Protein AF-A0A2P4X5S6-F1 (afdb_monomer_lite)

Foldseek 3Di:
DDDDDDDDDDQVCVVCVPDDPQVSVLVVLQPDPDPVSRDDPVRSLVGPVNVVPRDPVPDDDDPDDDDPVVVVDPDDPLNVVVVVVVVVCVVPVPPDPDPPPPPPDDPDDDDPPPPDDDDDDDDDDDD

Structure (mmCIF, N/CA/C/O backbone):
data_AF-A0A2P4X5S6-F1
#
_entry.id   AF-A0A2P4X5S6-F1
#
loop_
_atom_site.group_PDB
_atom_site.id
_atom_site.type_symbol
_atom_site.label_atom_id
_atom_site.label_alt_id
_atom_site.label_comp_id
_atom_site.label_asym_id
_atom_site.label_entity_id
_atom_site.label_seq_id
_atom_site.pdbx_PDB_ins_code
_atom_site.Cartn_x
_atom_site.Cartn_y
_atom_site.Cartn_z
_atom_site.occupancy
_atom_site.B_iso_or_equiv
_atom_site.auth_seq_id
_atom_site.auth_comp_id
_atom_site.auth_asym_id
_atom_site.auth_atom_id
_atom_site.pdbx_PDB_model_num
ATOM 1 N N . MET A 1 1 ? 24.298 10.466 13.259 1.00 51.62 1 MET A N 1
ATOM 2 C CA . MET A 1 1 ? 22.830 10.401 13.433 1.00 51.62 1 MET A CA 1
ATOM 3 C C . MET A 1 1 ? 22.465 11.250 14.643 1.00 51.62 1 MET A C 1
ATOM 5 O O . MET A 1 1 ? 23.114 11.101 15.668 1.00 51.62 1 MET A O 1
ATOM 9 N N . LYS A 1 2 ? 21.532 12.201 14.522 1.00 76.25 2 LYS A N 1
ATOM 10 C CA . LYS A 1 2 ? 21.050 12.980 15.678 1.00 76.25 2 LYS A CA 1
ATOM 11 C C . LYS A 1 2 ? 20.007 12.138 16.418 1.00 76.25 2 LYS A C 1
ATOM 13 O O . LYS A 1 2 ? 19.071 11.670 15.777 1.00 76.25 2 LYS A O 1
ATOM 18 N N . ASN A 1 3 ? 20.162 11.958 17.728 1.00 82.62 3 ASN A N 1
ATOM 19 C CA . ASN A 1 3 ? 19.171 11.255 18.543 1.00 82.62 3 ASN A CA 1
ATOM 20 C C . ASN A 1 3 ? 17.911 12.117 18.669 1.00 82.62 3 ASN A C 1
ATOM 22 O O . ASN A 1 3 ? 17.985 13.271 19.093 1.00 82.62 3 ASN A O 1
ATOM 26 N N . GLN A 1 4 ? 16.765 11.566 18.270 1.00 87.69 4 GLN A N 1
ATOM 27 C CA . GLN A 1 4 ? 15.467 12.216 18.433 1.00 87.69 4 GLN A CA 1
ATOM 28 C C . GLN A 1 4 ? 14.883 11.880 19.814 1.00 87.69 4 GLN A C 1
ATOM 30 O O . GLN A 1 4 ? 15.092 10.769 20.304 1.00 87.69 4 GLN A O 1
ATOM 35 N N . PRO A 1 5 ? 14.158 12.813 20.459 1.00 93.25 5 PRO A N 1
ATOM 36 C CA . PRO A 1 5 ? 13.486 12.526 21.720 1.00 93.25 5 PRO A CA 1
ATOM 37 C C . PRO A 1 5 ? 12.402 11.461 21.520 1.00 93.25 5 PRO A C 1
ATOM 39 O O . PRO A 1 5 ? 11.698 11.469 20.509 1.00 93.25 5 PRO A O 1
ATOM 42 N N . MET A 1 6 ? 12.242 10.571 22.501 1.00 91.12 6 MET A N 1
ATOM 43 C CA . MET A 1 6 ? 11.214 9.531 22.464 1.00 91.12 6 MET A CA 1
ATOM 44 C C . MET A 1 6 ? 9.818 10.167 22.464 1.00 91.12 6 MET A C 1
ATOM 46 O O . MET A 1 6 ? 9.521 11.026 23.297 1.00 91.12 6 MET A O 1
ATOM 50 N N . ARG A 1 7 ? 8.955 9.746 21.536 1.00 93.06 7 ARG A N 1
ATOM 51 C CA . ARG A 1 7 ? 7.559 10.191 21.454 1.00 93.06 7 ARG A CA 1
ATOM 52 C C . ARG A 1 7 ? 6.642 8.971 21.392 1.00 93.06 7 ARG A C 1
ATOM 54 O O . ARG A 1 7 ? 6.776 8.193 20.450 1.00 93.06 7 ARG A O 1
ATOM 61 N N . PRO A 1 8 ? 5.736 8.780 22.365 1.00 92.81 8 PRO A N 1
ATOM 62 C CA . PRO A 1 8 ? 4.744 7.720 22.270 1.00 92.81 8 PRO A CA 1
ATOM 63 C C . PRO A 1 8 ? 3.762 8.015 21.129 1.00 92.81 8 PRO A C 1
ATOM 65 O O . PRO A 1 8 ? 3.490 9.177 20.816 1.00 92.81 8 PRO A O 1
ATOM 68 N N . GLY A 1 9 ? 3.217 6.959 20.527 1.00 92.25 9 GLY A N 1
ATOM 69 C CA . GLY A 1 9 ? 2.150 7.086 19.537 1.00 92.25 9 GLY A CA 1
ATOM 70 C C . GLY A 1 9 ? 0.892 7.710 20.145 1.00 92.25 9 GLY A C 1
ATOM 71 O O . GLY A 1 9 ? 0.543 7.442 21.297 1.00 92.25 9 GLY A O 1
ATOM 72 N N . VAL A 1 10 ? 0.202 8.550 19.372 1.00 95.88 10 VAL A N 1
ATOM 73 C CA . VAL A 1 10 ? -1.098 9.108 19.767 1.00 95.88 10 VAL A CA 1
ATOM 74 C C . VAL A 1 10 ? -2.191 8.097 19.402 1.00 95.88 10 VAL A C 1
ATOM 76 O O . VAL A 1 10 ? -2.248 7.686 18.245 1.00 95.88 10 VAL A O 1
ATOM 79 N N . PRO A 1 11 ? -3.081 7.702 20.334 1.00 96.31 11 PRO A N 1
ATOM 80 C CA . PRO A 1 11 ? -4.188 6.803 20.014 1.00 96.31 11 PRO A CA 1
ATOM 81 C C . PRO A 1 11 ? -5.103 7.383 18.928 1.00 96.31 11 PRO A C 1
ATOM 83 O O . PRO A 1 11 ? -5.575 8.514 19.065 1.00 96.31 11 PRO A O 1
ATOM 86 N N . PHE A 1 12 ? -5.414 6.603 17.889 1.00 97.75 12 PHE A N 1
ATOM 87 C CA . PHE A 1 12 ? -6.217 7.079 16.755 1.00 97.75 12 PHE A CA 1
ATOM 88 C C . PHE A 1 12 ? -7.631 7.525 17.138 1.00 97.75 12 PHE A C 1
ATOM 90 O O . PHE A 1 12 ? -8.114 8.492 16.565 1.00 97.75 12 PHE A O 1
ATOM 97 N N . VAL A 1 13 ? -8.252 6.937 18.166 1.00 97.69 13 VAL A N 1
ATOM 98 C CA . VAL A 1 13 ? -9.557 7.389 18.698 1.00 97.69 13 VAL A CA 1
ATOM 99 C C . VAL A 1 13 ? -9.532 8.870 19.107 1.00 97.69 13 VAL A C 1
ATOM 101 O O . VAL A 1 13 ? -10.529 9.572 18.973 1.00 97.69 13 VAL A O 1
ATOM 104 N N . LYS A 1 14 ? -8.383 9.382 19.580 1.00 97.31 14 LYS A N 1
ATOM 105 C CA . LYS A 1 14 ? -8.235 10.807 19.924 1.00 97.31 14 LYS A CA 1
ATOM 106 C C . LYS A 1 14 ? -8.134 11.698 18.688 1.00 97.31 14 LYS A C 1
ATOM 108 O O . LYS A 1 14 ? -8.564 12.845 18.741 1.00 97.31 14 LYS A O 1
ATOM 113 N N . LEU A 1 15 ? -7.538 11.191 17.610 1.00 97.50 15 LEU A N 1
ATOM 114 C CA . LEU A 1 15 ? -7.387 11.915 16.347 1.00 97.50 15 LEU A CA 1
ATOM 115 C C . LEU A 1 15 ? -8.688 11.893 15.532 1.00 97.50 15 LEU A C 1
ATOM 117 O O . LEU A 1 15 ? -9.045 12.894 14.918 1.00 97.50 15 LEU A O 1
ATOM 121 N N . PHE A 1 16 ? -9.418 10.777 15.578 1.00 97.69 16 PHE A N 1
ATOM 122 C CA . PHE A 1 16 ? -10.629 10.525 14.802 1.00 97.69 16 PHE A CA 1
ATOM 123 C C . PHE A 1 16 ? -11.804 10.128 15.715 1.00 97.69 16 PHE A C 1
ATOM 125 O O . PHE A 1 16 ? -12.291 9.001 15.654 1.00 97.69 16 PHE A O 1
ATOM 132 N N . PRO A 1 17 ? -12.320 11.052 16.545 1.00 97.06 17 PRO A N 1
ATOM 133 C CA . PRO A 1 17 ? -13.335 10.740 17.560 1.00 97.06 17 PRO A CA 1
ATOM 134 C C . PRO A 1 17 ? -14.711 10.354 16.995 1.00 97.06 17 PRO A C 1
ATOM 136 O O . PRO A 1 17 ? -15.588 9.945 17.747 1.00 97.06 17 PRO A O 1
ATOM 139 N N . LYS A 1 18 ? -14.926 10.534 15.687 1.00 97.94 18 LYS A N 1
ATOM 140 C CA . LYS A 1 18 ? -16.182 10.216 14.990 1.00 97.94 18 LYS A CA 1
ATOM 141 C C . LYS A 1 18 ? -16.096 8.945 14.142 1.00 97.94 18 LYS A C 1
ATOM 143 O O . LYS A 1 18 ? -17.091 8.576 13.530 1.00 97.94 18 LYS A O 1
ATOM 148 N N . ALA A 1 19 ? -14.915 8.338 14.039 1.00 97.62 19 ALA A N 1
ATOM 149 C CA . ALA A 1 19 ? -14.743 7.102 13.289 1.00 97.62 19 ALA A CA 1
ATOM 150 C C . ALA A 1 19 ? -15.355 5.928 14.064 1.00 97.62 19 ALA A C 1
ATOM 152 O O . ALA A 1 19 ? -15.407 5.957 15.296 1.00 97.62 19 ALA A O 1
ATOM 153 N N . SER A 1 20 ? -15.817 4.905 13.343 1.00 97.94 20 SER A N 1
ATOM 154 C CA . SER A 1 20 ? -16.302 3.688 13.990 1.00 97.94 20 SER A CA 1
ATOM 155 C C . SER A 1 20 ? -15.137 2.925 14.639 1.00 97.94 20 SER A C 1
ATOM 157 O O . SER A 1 20 ? -13.990 3.071 14.197 1.00 97.94 20 SER A O 1
ATOM 159 N N . PRO A 1 21 ? -15.394 2.112 15.677 1.00 98.12 21 PRO A N 1
ATOM 160 C CA . PRO A 1 21 ? -14.365 1.274 16.289 1.00 98.12 21 PRO A CA 1
ATOM 161 C C . PRO A 1 21 ? -13.643 0.377 15.276 1.00 98.12 21 PRO A C 1
ATOM 163 O O . PRO A 1 21 ? -12.424 0.271 15.323 1.00 98.12 21 PRO A O 1
ATOM 166 N N . GLU A 1 22 ? -14.373 -0.189 14.316 1.00 98.12 22 GLU A N 1
ATOM 167 C CA . GLU A 1 22 ? -13.840 -1.074 13.276 1.00 98.12 22 GLU A CA 1
ATOM 168 C C . GLU A 1 22 ? -12.928 -0.309 12.306 1.00 98.12 22 GLU A C 1
ATOM 170 O O . GLU A 1 22 ? -11.892 -0.820 11.890 1.00 98.12 22 GLU A O 1
ATOM 175 N N . ALA A 1 23 ? -13.264 0.944 11.979 1.00 98.06 23 ALA A N 1
ATOM 176 C CA . ALA A 1 23 ? -12.407 1.800 11.159 1.00 98.06 23 ALA A CA 1
ATOM 177 C C . ALA A 1 23 ? -11.071 2.094 11.857 1.00 98.06 23 ALA A C 1
ATOM 179 O O . ALA A 1 23 ? -10.012 2.108 11.229 1.00 98.06 23 ALA A O 1
ATOM 180 N N . ILE A 1 24 ? -11.129 2.354 13.168 1.00 98.50 24 ILE A N 1
ATOM 181 C CA . ILE A 1 24 ? -9.943 2.596 13.992 1.00 98.50 24 ILE A CA 1
ATOM 182 C C . ILE A 1 24 ? -9.079 1.337 14.081 1.00 98.50 24 ILE A C 1
ATOM 184 O O . ILE A 1 24 ? -7.860 1.451 13.969 1.00 98.50 24 ILE A O 1
ATOM 188 N N . ASP A 1 25 ? -9.696 0.172 14.267 1.00 98.44 25 ASP A N 1
ATOM 189 C CA . ASP A 1 25 ? -9.004 -1.114 14.379 1.00 98.44 25 ASP A CA 1
ATOM 190 C C . ASP A 1 25 ? -8.251 -1.470 13.087 1.00 98.44 25 ASP A C 1
ATOM 192 O O . ASP A 1 25 ? -7.043 -1.729 13.109 1.00 98.44 25 ASP A O 1
ATOM 196 N N . LEU A 1 26 ? -8.909 -1.322 11.931 1.00 98.50 26 LEU A N 1
ATOM 197 C CA . LEU A 1 26 ? -8.259 -1.512 10.633 1.00 98.50 26 LEU A CA 1
ATOM 198 C C . LEU A 1 26 ? -7.081 -0.545 10.447 1.00 98.50 26 LEU A C 1
ATOM 200 O O . LEU A 1 26 ? -5.989 -0.941 10.034 1.00 98.50 26 LEU A O 1
ATOM 204 N N . LEU A 1 27 ? -7.275 0.731 10.796 1.00 98.25 27 LEU A N 1
ATOM 205 C CA . LEU A 1 27 ? -6.235 1.753 10.686 1.00 98.25 27 LEU A CA 1
ATOM 206 C C . LEU A 1 27 ? -5.026 1.446 11.584 1.00 98.25 27 LEU A C 1
ATOM 208 O O . LEU A 1 27 ? -3.885 1.674 11.177 1.00 98.25 27 LEU A O 1
ATOM 212 N N . GLN A 1 28 ? -5.261 0.920 12.789 1.00 97.44 28 GLN A N 1
ATOM 213 C CA . GLN A 1 28 ? -4.204 0.484 13.705 1.00 97.44 28 GLN A CA 1
ATOM 214 C C . GLN A 1 28 ? -3.372 -0.650 13.115 1.00 97.44 28 GLN A C 1
ATOM 216 O O . GLN A 1 28 ? -2.149 -0.622 13.249 1.00 97.44 28 GLN A O 1
ATOM 221 N N . SER A 1 29 ? -4.018 -1.587 12.427 1.00 98.00 29 SER A N 1
ATOM 222 C CA . SER A 1 29 ? -3.372 -2.742 11.799 1.00 98.00 29 SER A CA 1
ATOM 223 C C . SER A 1 29 ? -2.590 -2.371 10.525 1.00 98.00 29 SER A C 1
ATOM 225 O O . SER A 1 29 ? -1.572 -2.991 10.209 1.00 98.00 29 SER A O 1
ATOM 227 N N . MET A 1 30 ? -2.995 -1.304 9.823 1.00 98.31 30 MET A N 1
ATOM 228 C CA . MET A 1 30 ? -2.278 -0.763 8.657 1.00 98.31 30 MET A CA 1
ATOM 229 C C . MET A 1 30 ? -1.083 0.129 9.037 1.00 98.31 30 MET A C 1
ATOM 231 O O . MET A 1 30 ? -0.016 0.064 8.417 1.00 98.31 30 MET A O 1
ATOM 235 N N . LEU A 1 31 ? -1.240 0.988 10.047 1.00 97.56 31 LEU A N 1
ATOM 236 C CA . LEU A 1 31 ? -0.262 2.026 10.403 1.00 97.56 31 LEU A CA 1
ATOM 237 C C . LEU A 1 31 ? 0.687 1.594 11.528 1.00 97.56 31 LEU A C 1
ATOM 239 O O . LEU A 1 31 ? 0.898 2.314 12.507 1.00 97.56 31 LEU A O 1
ATOM 243 N N . VAL A 1 32 ? 1.301 0.425 11.359 1.00 96.38 32 VAL A N 1
ATOM 244 C CA . VAL A 1 32 ? 2.340 -0.092 12.257 1.00 96.38 32 VAL A CA 1
ATOM 245 C C . VAL A 1 32 ? 3.746 0.237 11.750 1.00 96.38 32 VAL A C 1
ATOM 247 O O . VAL A 1 32 ? 3.991 0.366 10.549 1.00 96.38 32 VAL A O 1
ATOM 250 N N . PHE A 1 33 ? 4.690 0.382 12.684 1.00 95.31 33 PHE A N 1
ATOM 251 C CA . PHE A 1 33 ? 6.076 0.747 12.368 1.00 95.31 33 PHE A CA 1
ATOM 252 C C . PHE A 1 33 ? 6.844 -0.382 11.677 1.00 95.31 33 PHE A C 1
ATOM 254 O O . PHE A 1 33 ? 7.60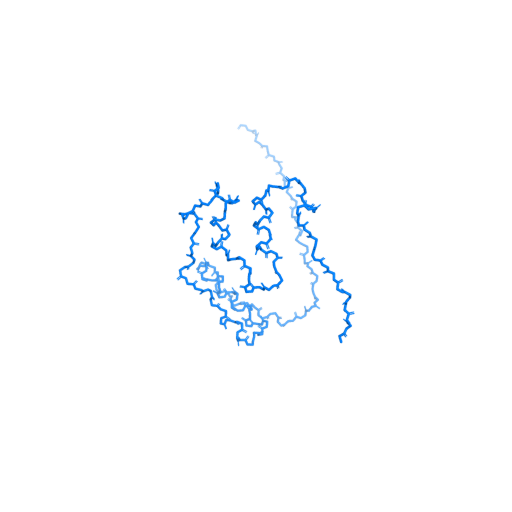3 -0.143 10.743 1.00 95.31 33 PHE A O 1
ATOM 261 N N . ASP A 1 34 ? 6.657 -1.607 12.162 1.00 97.25 34 ASP A N 1
ATOM 262 C CA . ASP A 1 34 ? 7.286 -2.793 11.599 1.00 97.25 34 ASP A CA 1
ATOM 263 C C . ASP A 1 34 ? 6.476 -3.258 10.379 1.00 97.25 34 ASP A C 1
ATOM 265 O O . ASP A 1 34 ? 5.338 -3.701 10.559 1.00 97.25 34 ASP A O 1
ATOM 269 N N . PRO A 1 35 ? 7.014 -3.164 9.150 1.00 97.75 35 PRO A N 1
ATOM 270 C CA . PRO A 1 35 ? 6.272 -3.534 7.951 1.00 97.75 35 PRO A CA 1
ATOM 271 C C . PRO A 1 35 ? 5.879 -5.015 7.939 1.00 97.75 35 PRO A C 1
ATOM 273 O O . PRO A 1 35 ? 4.854 -5.342 7.357 1.00 97.75 35 PRO A O 1
ATOM 276 N N . ALA A 1 36 ? 6.634 -5.891 8.614 1.00 97.69 36 ALA A N 1
ATOM 277 C CA . ALA A 1 36 ? 6.314 -7.316 8.693 1.00 97.69 36 ALA A CA 1
ATOM 278 C C . ALA A 1 36 ? 5.118 -7.619 9.612 1.00 97.69 36 ALA A C 1
ATOM 280 O O . ALA A 1 36 ? 4.606 -8.732 9.599 1.00 97.69 36 ALA A O 1
ATOM 281 N N . LYS A 1 37 ? 4.685 -6.645 10.424 1.00 97.56 37 LYS A N 1
ATOM 282 C CA . LYS A 1 37 ? 3.503 -6.748 11.295 1.00 97.56 37 LYS A CA 1
ATOM 283 C C . LYS A 1 37 ? 2.281 -6.041 10.722 1.00 97.56 37 LYS A C 1
ATOM 285 O O . LYS A 1 37 ? 1.254 -5.983 11.393 1.00 97.56 37 LYS A O 1
ATOM 290 N N . ARG A 1 38 ? 2.417 -5.412 9.553 1.00 98.44 38 ARG A N 1
ATOM 291 C CA . ARG A 1 38 ? 1.302 -4.742 8.895 1.00 98.44 38 ARG A CA 1
ATOM 292 C C . ARG A 1 38 ? 0.339 -5.805 8.384 1.00 98.44 38 ARG A C 1
ATOM 294 O O . ARG A 1 38 ? 0.796 -6.791 7.817 1.00 98.44 38 ARG A O 1
ATOM 301 N N . ILE A 1 39 ? -0.955 -5.564 8.570 1.00 98.62 39 ILE A N 1
ATOM 302 C CA . ILE A 1 39 ? -2.014 -6.395 7.991 1.00 98.62 39 ILE A CA 1
ATOM 303 C C . ILE A 1 39 ? -1.792 -6.588 6.485 1.00 98.62 39 ILE A C 1
ATOM 305 O O . ILE A 1 39 ? -1.390 -5.641 5.791 1.00 98.62 39 ILE A O 1
ATOM 309 N N . SER A 1 40 ? -2.021 -7.803 5.989 1.00 98.25 40 SER A N 1
ATOM 310 C CA . SER A 1 40 ? -1.966 -8.084 4.554 1.00 98.25 40 SER A CA 1
ATOM 311 C C . SER A 1 40 ? -3.169 -7.468 3.827 1.00 98.25 40 SER A C 1
ATOM 313 O O . SER A 1 40 ? -4.132 -7.017 4.452 1.00 98.25 40 SER A O 1
ATOM 315 N N . VAL A 1 41 ? -3.118 -7.400 2.493 1.00 97.25 41 VAL A N 1
ATOM 316 C CA . VAL A 1 41 ? -4.265 -6.892 1.723 1.00 97.25 41 VAL A CA 1
ATOM 317 C C . VAL A 1 41 ? -5.457 -7.845 1.822 1.00 97.25 41 VAL A C 1
ATOM 319 O O . VAL A 1 41 ? -6.584 -7.387 1.968 1.00 97.25 41 VAL A O 1
ATOM 322 N N . GLU A 1 42 ? -5.200 -9.152 1.832 1.00 96.44 42 GLU A N 1
ATOM 323 C CA . GLU A 1 42 ? -6.204 -10.206 1.985 1.00 96.44 42 GLU A CA 1
ATOM 324 C C . GLU A 1 42 ? -6.887 -10.111 3.356 1.00 96.44 42 GLU A C 1
ATOM 326 O O . GLU A 1 42 ? -8.107 -10.001 3.438 1.00 96.44 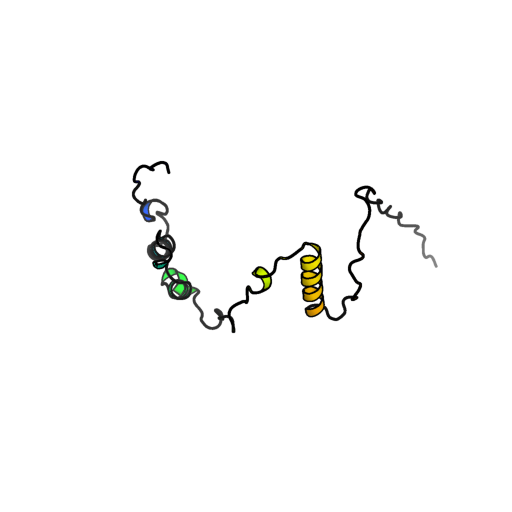42 GLU A O 1
ATOM 331 N N . GLU A 1 43 ? -6.101 -10.027 4.435 1.00 97.81 43 GLU A N 1
ATOM 332 C CA . GLU A 1 43 ? -6.622 -9.853 5.797 1.00 97.81 43 GLU A CA 1
ATOM 333 C C . GLU A 1 43 ? -7.419 -8.543 5.950 1.00 97.81 43 GLU A C 1
ATOM 335 O O . GLU A 1 43 ? -8.397 -8.479 6.695 1.00 97.81 43 GLU A O 1
ATOM 340 N N . ALA A 1 44 ? -7.012 -7.477 5.250 1.00 97.94 44 ALA A N 1
ATOM 341 C CA . ALA A 1 44 ? -7.721 -6.203 5.274 1.00 97.94 44 ALA A CA 1
ATOM 342 C C . ALA A 1 44 ? -9.073 -6.273 4.551 1.00 97.94 44 ALA A C 1
ATOM 344 O O . ALA A 1 44 ? -10.034 -5.681 5.042 1.00 97.94 44 ALA A O 1
ATOM 345 N N . LEU A 1 45 ? -9.160 -6.980 3.419 1.00 97.44 45 LEU A N 1
ATOM 346 C CA . LEU A 1 45 ? -10.411 -7.188 2.679 1.00 97.44 45 LEU A CA 1
ATOM 347 C C . LEU A 1 45 ? -11.420 -8.015 3.493 1.00 97.44 45 LEU A C 1
ATOM 349 O O . LEU A 1 45 ? -12.602 -7.677 3.516 1.00 97.44 45 LEU A O 1
ATOM 353 N N . GLU A 1 46 ? -10.947 -9.000 4.262 1.00 97.19 46 GLU A N 1
ATOM 354 C CA . GLU A 1 46 ? -11.769 -9.800 5.187 1.00 97.19 46 GLU A CA 1
ATOM 355 C C . GLU A 1 46 ? -12.180 -9.050 6.476 1.00 97.19 46 GLU A C 1
ATOM 357 O O . GLU A 1 46 ? -12.998 -9.535 7.265 1.00 97.19 46 GLU A O 1
ATOM 362 N N . HIS A 1 47 ? -11.626 -7.861 6.728 1.00 98.50 47 HIS A N 1
ATOM 363 C CA . HIS A 1 47 ? -11.837 -7.133 7.975 1.00 98.50 47 HIS A CA 1
ATOM 364 C C . HIS A 1 47 ? -13.303 -6.665 8.144 1.00 98.50 47 HIS A C 1
ATOM 366 O O . HIS A 1 47 ? -13.892 -6.140 7.195 1.00 98.50 47 HIS A O 1
ATOM 372 N N . PRO A 1 48 ? -13.893 -6.699 9.364 1.00 98.06 48 PRO A N 1
ATOM 373 C CA . PRO A 1 48 ? -15.291 -6.305 9.605 1.00 98.06 48 PRO A CA 1
ATOM 374 C C . PRO A 1 48 ? -15.684 -4.919 9.083 1.00 98.06 48 PRO A C 1
ATOM 376 O O . PRO A 1 48 ? -16.829 -4.693 8.699 1.00 98.06 48 PRO A O 1
ATOM 379 N N . TYR A 1 49 ? -14.731 -3.988 9.046 1.00 98.31 49 TYR A N 1
ATOM 380 C CA . TYR A 1 49 ? -14.938 -2.650 8.488 1.00 98.31 49 TYR A CA 1
ATOM 381 C C . TYR A 1 49 ? -15.284 -2.655 6.986 1.00 98.31 49 TYR A C 1
ATOM 383 O O . TYR A 1 49 ? -16.039 -1.793 6.542 1.00 98.31 49 TYR A O 1
ATOM 391 N N . LEU A 1 50 ? -14.761 -3.612 6.210 1.00 97.69 50 LEU A N 1
ATOM 392 C CA . LEU A 1 50 ? -15.002 -3.749 4.768 1.00 97.69 50 LEU A CA 1
ATOM 393 C C . LEU A 1 50 ? -16.042 -4.828 4.427 1.00 97.69 50 LEU A C 1
ATOM 395 O O . LEU A 1 50 ? -16.350 -5.023 3.255 1.00 97.69 50 LEU A O 1
ATOM 399 N N . ALA A 1 51 ? -16.652 -5.472 5.426 1.00 96.75 51 ALA A N 1
ATOM 400 C CA . ALA A 1 51 ? -17.555 -6.609 5.229 1.00 96.75 51 ALA A CA 1
ATOM 401 C C . ALA A 1 51 ? -18.761 -6.325 4.312 1.00 96.75 51 ALA A C 1
ATOM 403 O O . ALA A 1 51 ? -19.290 -7.241 3.693 1.00 96.75 51 ALA A O 1
ATOM 404 N N . SER A 1 52 ? -19.215 -5.072 4.213 1.00 96.44 52 SER A N 1
ATOM 405 C CA . SER A 1 52 ? -20.310 -4.690 3.308 1.00 96.44 52 SER A CA 1
ATOM 406 C C . SER A 1 52 ? -19.891 -4.555 1.840 1.00 96.44 52 SER A C 1
ATOM 408 O O . SER A 1 52 ? -20.763 -4.456 0.978 1.00 96.44 52 SER A O 1
ATOM 410 N N . LEU A 1 53 ? -18.586 -4.504 1.568 1.00 95.12 53 LEU A N 1
ATOM 411 C CA . LEU A 1 53 ? -17.999 -4.326 0.240 1.00 95.12 53 LEU A CA 1
ATOM 412 C C . LEU A 1 53 ? -17.280 -5.583 -0.255 1.00 95.12 53 LEU A C 1
ATOM 414 O O . LEU A 1 53 ? -17.153 -5.746 -1.463 1.00 95.12 53 LEU A O 1
ATOM 418 N N . HIS A 1 54 ? -16.813 -6.438 0.658 1.00 94.38 54 HIS A N 1
ATOM 419 C CA . HIS A 1 54 ? -16.005 -7.604 0.324 1.00 94.38 54 HIS A CA 1
ATOM 420 C C . HIS A 1 54 ? -16.757 -8.589 -0.584 1.00 94.38 54 HIS A C 1
ATOM 422 O O . HIS A 1 54 ? -17.846 -9.064 -0.240 1.00 94.38 54 HIS A O 1
ATOM 428 N N . ASN A 1 55 ? -16.170 -8.893 -1.743 1.00 94.19 55 ASN A N 1
ATOM 429 C CA . ASN A 1 55 ? -16.735 -9.797 -2.739 1.00 94.19 55 ASN A CA 1
ATOM 430 C C . ASN A 1 55 ? -15.631 -10.519 -3.522 1.00 94.19 55 ASN A C 1
ATOM 432 O O . ASN A 1 55 ? -15.039 -9.952 -4.435 1.00 94.19 55 ASN A O 1
ATOM 436 N N . LEU A 1 56 ? -15.438 -11.809 -3.236 1.00 90.25 56 LEU A N 1
ATOM 437 C CA . LEU A 1 56 ? -14.402 -12.634 -3.870 1.00 90.25 56 LEU A CA 1
ATOM 438 C C . LEU A 1 56 ? -14.507 -12.699 -5.403 1.00 90.25 56 LEU A C 1
ATOM 440 O O . LEU A 1 56 ? -13.490 -12.804 -6.079 1.00 90.25 56 LEU A O 1
ATOM 444 N N . GLU A 1 57 ? -15.716 -12.617 -5.964 1.00 92.94 57 GLU A N 1
ATOM 445 C CA . GLU A 1 57 ? -15.915 -12.659 -7.421 1.00 92.94 57 GLU A CA 1
ATOM 446 C C . GLU A 1 57 ? -15.467 -11.358 -8.119 1.00 92.94 57 GLU A C 1
ATOM 448 O O . GLU A 1 57 ? -15.220 -11.365 -9.323 1.00 92.94 57 GLU A O 1
ATOM 453 N N . ASP A 1 58 ? -15.359 -10.248 -7.379 1.00 95.12 58 ASP A N 1
ATOM 454 C CA . ASP A 1 58 ? -14.931 -8.926 -7.876 1.00 95.12 58 ASP A CA 1
ATOM 455 C C . ASP A 1 58 ? -13.525 -8.539 -7.366 1.00 95.12 58 ASP A C 1
ATOM 457 O O . ASP A 1 58 ? -13.068 -7.410 -7.534 1.00 95.12 58 ASP A O 1
ATOM 461 N N . GLU A 1 59 ? -12.807 -9.490 -6.759 1.00 94.56 59 GLU A N 1
ATOM 462 C CA . GLU A 1 59 ? -11.460 -9.319 -6.198 1.00 94.56 59 GLU A CA 1
ATOM 463 C C . GLU A 1 59 ? -10.461 -10.310 -6.840 1.00 94.56 59 GLU A C 1
ATOM 465 O O . GLU A 1 59 ? -9.916 -11.189 -6.167 1.00 94.56 59 GLU A O 1
ATOM 470 N N . PRO A 1 60 ? -10.209 -10.225 -8.162 1.00 95.19 60 PRO A N 1
ATOM 471 C CA . PRO A 1 60 ? -9.346 -11.177 -8.849 1.00 95.19 60 PRO A CA 1
ATOM 472 C C . PRO A 1 60 ? -7.872 -11.014 -8.458 1.00 95.19 60 PRO A C 1
ATOM 474 O O . PRO A 1 60 ? -7.345 -9.905 -8.339 1.00 95.19 60 PRO A O 1
ATOM 477 N N . VAL A 1 61 ? -7.171 -12.143 -8.358 1.00 94.75 61 VAL A N 1
ATOM 478 C CA . VAL A 1 61 ? -5.710 -12.192 -8.224 1.00 94.75 61 VAL A CA 1
ATOM 479 C C . VAL A 1 61 ? -5.088 -12.308 -9.614 1.00 94.75 61 VAL A C 1
ATOM 481 O O . VAL A 1 61 ? -5.613 -12.999 -10.483 1.00 94.75 61 VAL A O 1
ATOM 484 N N . ALA A 1 62 ? -3.961 -11.633 -9.840 1.00 96.00 62 ALA A N 1
ATOM 485 C CA . ALA A 1 62 ? -3.230 -11.752 -11.097 1.00 96.00 62 ALA A CA 1
ATOM 486 C C . ALA A 1 62 ? -2.707 -13.187 -11.307 1.00 96.00 62 ALA A C 1
ATOM 488 O O . ALA A 1 62 ? -2.133 -13.778 -10.393 1.00 96.00 62 ALA A O 1
ATOM 489 N N . ASP A 1 63 ? -2.814 -13.704 -12.535 1.00 96.62 63 ASP A N 1
ATOM 490 C CA . ASP A 1 63 ? -2.381 -15.069 -12.890 1.00 96.62 63 ASP A CA 1
ATOM 491 C C . ASP A 1 63 ? -0.880 -15.320 -12.662 1.00 96.62 63 ASP A C 1
ATOM 493 O O . ASP A 1 63 ? -0.431 -16.457 -12.510 1.00 96.62 63 ASP A O 1
ATOM 497 N N . SER A 1 64 ? -0.076 -14.255 -12.668 1.00 96.19 64 SER A N 1
ATOM 498 C CA . SER A 1 64 ? 1.366 -14.325 -12.456 1.00 96.19 64 SER A CA 1
ATOM 499 C C . SER A 1 64 ? 1.907 -13.027 -11.870 1.00 96.19 64 SER A C 1
ATOM 501 O O . SER A 1 64 ? 1.367 -11.949 -12.121 1.00 96.19 64 SER A O 1
ATOM 503 N N . ALA A 1 65 ? 3.019 -13.122 -11.139 1.00 96.25 65 ALA A N 1
ATOM 504 C CA . ALA A 1 65 ? 3.760 -11.949 -10.698 1.00 96.25 65 ALA A CA 1
ATOM 505 C C . ALA A 1 65 ? 4.285 -11.146 -11.900 1.00 96.25 65 ALA A C 1
ATOM 507 O O . ALA A 1 65 ? 4.768 -11.711 -12.882 1.00 96.25 65 ALA A O 1
ATOM 508 N N . PHE A 1 66 ? 4.231 -9.819 -11.798 1.00 94.81 66 PHE A N 1
ATOM 509 C CA . PHE A 1 66 ? 4.811 -8.935 -12.803 1.00 94.81 66 PHE A CA 1
ATOM 510 C C . PHE A 1 66 ? 6.344 -9.057 -12.807 1.00 94.81 66 PHE A C 1
ATOM 512 O O . PHE A 1 66 ? 6.976 -8.994 -11.750 1.00 94.81 66 PHE A O 1
ATOM 519 N N . SER A 1 67 ? 6.947 -9.233 -13.987 1.00 93.38 67 SER A N 1
ATOM 520 C CA . SER A 1 67 ? 8.406 -9.297 -14.113 1.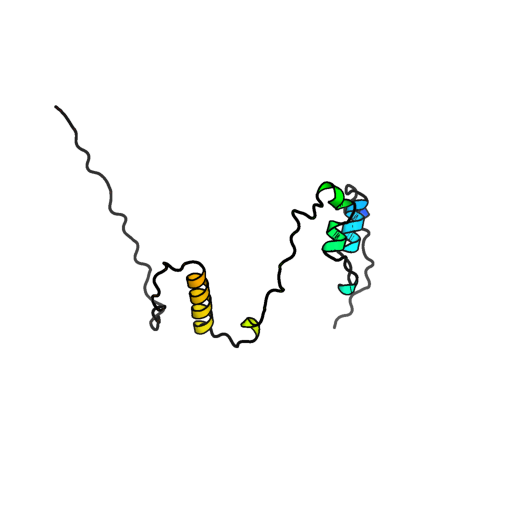00 93.38 67 SER A CA 1
ATOM 521 C C . SER A 1 67 ? 9.022 -7.897 -14.164 1.00 93.38 67 SER A C 1
ATOM 523 O O . SER A 1 67 ? 8.686 -7.087 -15.026 1.00 93.38 67 SER A O 1
ATOM 525 N N . PHE A 1 68 ? 9.990 -7.657 -13.279 1.00 91.19 68 PHE A N 1
ATOM 526 C CA . PHE A 1 68 ? 10.833 -6.456 -13.257 1.00 91.19 68 PHE A CA 1
ATOM 527 C C . PHE A 1 68 ? 12.185 -6.671 -13.960 1.00 91.19 68 PHE A C 1
ATOM 529 O O . PHE A 1 68 ? 13.151 -5.963 -13.692 1.00 91.19 68 PHE A O 1
ATOM 536 N N . ASP A 1 69 ? 12.299 -7.662 -14.852 1.00 86.81 69 ASP A N 1
ATOM 537 C CA . ASP A 1 69 ? 13.578 -7.983 -15.505 1.00 86.81 69 ASP A CA 1
ATOM 538 C C . ASP A 1 69 ? 14.149 -6.820 -16.334 1.00 86.81 69 ASP A C 1
ATOM 540 O O . ASP A 1 69 ? 15.367 -6.701 -16.443 1.00 86.81 69 ASP A O 1
ATOM 544 N N . PHE A 1 70 ? 13.298 -5.917 -16.831 1.00 82.94 70 PHE A N 1
ATOM 545 C CA . PHE A 1 70 ? 13.724 -4.708 -17.543 1.00 82.94 70 PHE A CA 1
ATOM 546 C C . PHE A 1 70 ? 14.560 -3.746 -16.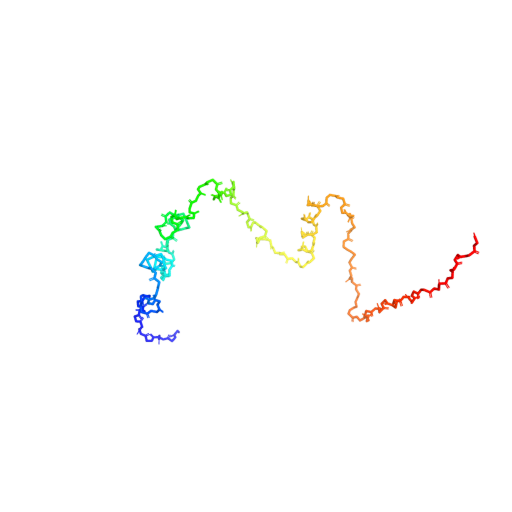676 1.00 82.94 70 PHE A C 1
ATOM 548 O O . PHE A 1 70 ? 15.349 -2.980 -17.220 1.00 82.94 70 PHE A O 1
ATOM 555 N N . GLU A 1 71 ? 14.430 -3.777 -15.342 1.00 83.25 71 GLU A N 1
ATOM 556 C CA . GLU A 1 71 ? 15.213 -2.920 -14.433 1.00 83.25 71 GLU A CA 1
ATOM 557 C C . GLU A 1 71 ? 16.663 -3.390 -14.275 1.00 83.25 71 GLU A C 1
ATOM 559 O O . GLU A 1 71 ? 17.513 -2.646 -13.788 1.00 83.25 71 GLU A O 1
ATOM 564 N N . LYS A 1 72 ? 16.959 -4.632 -14.674 1.00 83.81 72 LYS A N 1
ATOM 565 C CA . LYS A 1 72 ? 18.314 -5.195 -14.627 1.00 83.81 72 LYS A CA 1
ATOM 566 C C . LYS A 1 72 ? 19.173 -4.743 -15.811 1.00 83.81 72 LYS A C 1
ATOM 568 O O . LYS A 1 72 ? 20.374 -5.004 -15.810 1.00 83.81 72 LYS A O 1
ATOM 573 N N . GLU A 1 73 ? 18.577 -4.113 -16.822 1.00 79.88 73 GLU A N 1
ATOM 574 C CA . GLU A 1 73 ? 19.288 -3.596 -17.989 1.00 79.88 73 GLU A CA 1
ATOM 575 C C . GLU A 1 73 ? 19.790 -2.164 -17.742 1.00 79.88 73 GLU A C 1
ATOM 577 O O . GLU A 1 73 ? 19.044 -1.299 -17.284 1.00 79.88 73 GLU A O 1
ATOM 582 N N . ASP A 1 74 ? 21.041 -1.874 -18.115 1.00 79.12 74 ASP A N 1
ATOM 583 C CA . ASP A 1 74 ? 21.534 -0.494 -18.199 1.00 79.12 74 ASP A CA 1
ATOM 584 C C . ASP A 1 74 ? 20.876 0.209 -19.402 1.00 79.12 74 ASP A C 1
ATOM 586 O O . ASP A 1 74 ? 21.360 0.172 -20.540 1.00 79.12 74 ASP A O 1
ATOM 590 N N . LEU A 1 75 ? 19.724 0.835 -19.161 1.00 84.25 75 LEU A N 1
ATOM 591 C CA . LEU A 1 75 ? 18.905 1.444 -20.206 1.00 84.25 75 LEU A CA 1
ATOM 592 C C . LEU A 1 75 ? 19.413 2.837 -20.596 1.00 84.25 75 LEU A C 1
ATOM 594 O O . LEU A 1 75 ? 19.276 3.817 -19.863 1.00 84.25 75 LEU A O 1
ATOM 598 N N . THR A 1 76 ? 19.941 2.951 -21.816 1.00 90.06 76 THR A N 1
ATOM 599 C CA . THR A 1 76 ? 20.156 4.260 -22.453 1.00 90.06 76 THR A CA 1
ATOM 600 C C . THR A 1 76 ? 18.823 4.877 -22.881 1.00 90.06 76 THR A C 1
ATOM 602 O O . THR A 1 76 ? 17.874 4.163 -23.204 1.00 90.06 76 THR A O 1
ATOM 605 N N . GLU A 1 77 ? 18.757 6.208 -22.985 1.00 91.19 77 GLU A N 1
ATOM 606 C CA . GLU A 1 77 ? 17.561 6.911 -23.479 1.00 91.19 77 GLU A CA 1
ATOM 607 C C . GLU A 1 77 ? 17.099 6.382 -24.850 1.00 91.19 77 GLU A C 1
ATOM 609 O O . GLU A 1 77 ? 15.903 6.213 -25.087 1.00 91.19 77 GLU A O 1
ATOM 614 N N . SER A 1 78 ? 18.044 6.086 -25.751 1.00 89.75 78 SER A N 1
ATOM 615 C CA . SER A 1 78 ? 17.728 5.529 -27.071 1.00 89.75 78 SER A CA 1
ATOM 616 C C . SER A 1 78 ? 17.073 4.157 -26.953 1.00 89.75 78 SER A C 1
ATOM 618 O O . SER A 1 78 ? 16.047 3.922 -27.588 1.00 89.75 78 SER A O 1
ATOM 620 N N . ARG A 1 79 ? 17.623 3.269 -26.112 1.00 87.25 79 ARG A N 1
ATOM 621 C CA . ARG A 1 79 ? 17.067 1.924 -25.933 1.00 87.25 79 ARG A CA 1
ATOM 622 C C . ARG A 1 79 ? 15.697 1.966 -25.264 1.00 87.25 79 ARG A C 1
ATOM 624 O O . ARG A 1 79 ? 14.800 1.245 -25.681 1.00 87.25 79 ARG A O 1
ATOM 631 N N . LEU A 1 80 ? 15.504 2.853 -24.290 1.00 90.44 80 LEU A N 1
ATOM 632 C CA . LEU A 1 80 ? 14.206 3.045 -23.649 1.00 90.44 80 LEU A CA 1
ATOM 633 C C . LEU A 1 80 ? 13.136 3.503 -24.655 1.00 90.44 80 LEU A C 1
ATOM 635 O O . LEU A 1 80 ? 12.028 2.974 -24.654 1.00 90.44 80 LEU A O 1
ATOM 639 N N . LYS A 1 81 ? 13.466 4.442 -25.555 1.00 91.25 81 LYS A N 1
ATOM 640 C CA . LYS A 1 81 ? 12.546 4.881 -26.622 1.00 91.25 81 LYS A CA 1
ATOM 641 C C . LYS A 1 81 ? 12.164 3.744 -27.566 1.00 91.25 81 LYS A C 1
ATOM 643 O O . LYS A 1 81 ? 11.008 3.664 -27.974 1.00 91.25 81 LYS A O 1
ATOM 648 N N . GLU A 1 82 ? 13.120 2.884 -27.908 1.00 88.56 82 GLU A N 1
ATOM 649 C CA . GLU A 1 82 ? 12.863 1.692 -28.718 1.00 88.56 82 GLU A CA 1
ATOM 650 C C . GLU A 1 82 ? 11.932 0.718 -27.993 1.00 88.56 82 GLU A C 1
ATOM 652 O O . GLU A 1 82 ? 10.916 0.346 -28.565 1.00 88.56 82 GLU A O 1
ATOM 657 N N . LEU A 1 83 ? 12.209 0.381 -26.729 1.00 88.44 83 LEU A N 1
ATOM 658 C CA . LEU A 1 83 ? 11.382 -0.533 -25.929 1.00 88.44 83 LEU A CA 1
ATOM 659 C C . LEU A 1 83 ? 9.940 -0.036 -25.768 1.00 88.44 83 LEU A C 1
ATOM 661 O O . LEU A 1 83 ? 8.997 -0.805 -25.934 1.00 88.44 83 LEU A O 1
ATOM 665 N N . ILE A 1 84 ? 9.755 1.260 -25.498 1.00 90.31 84 ILE A N 1
ATOM 666 C CA . ILE A 1 84 ? 8.418 1.864 -25.412 1.00 90.31 84 ILE A CA 1
ATOM 667 C C . ILE A 1 84 ? 7.700 1.760 -26.762 1.00 90.31 84 ILE A C 1
ATOM 669 O O . ILE A 1 84 ? 6.522 1.413 -26.813 1.00 90.31 84 ILE A O 1
ATOM 673 N N . PHE A 1 85 ? 8.394 2.048 -27.867 1.00 90.94 85 PHE A N 1
ATOM 674 C CA . PHE A 1 85 ? 7.800 1.951 -29.198 1.00 90.94 85 PHE A CA 1
ATOM 675 C C . PHE A 1 85 ? 7.450 0.503 -29.568 1.00 90.94 85 PHE A C 1
ATOM 677 O O . PHE A 1 85 ? 6.367 0.253 -30.091 1.00 90.94 85 PHE A O 1
ATOM 684 N N . GLU A 1 86 ? 8.326 -0.453 -29.251 1.00 89.12 86 GLU A N 1
ATOM 685 C CA . GLU A 1 86 ? 8.076 -1.888 -29.401 1.00 89.12 86 GLU A CA 1
ATOM 686 C C . GLU A 1 86 ? 6.817 -2.317 -28.628 1.00 89.12 86 GLU A C 1
ATOM 688 O O . GLU A 1 86 ? 5.998 -3.054 -29.176 1.00 89.12 86 GLU A O 1
ATOM 693 N N . GLU A 1 87 ? 6.609 -1.818 -27.405 1.00 91.81 87 GLU A N 1
ATOM 694 C CA . GLU A 1 87 ? 5.415 -2.113 -26.601 1.00 91.81 87 GLU A CA 1
ATOM 695 C C . GLU A 1 87 ? 4.132 -1.526 -27.213 1.00 91.81 87 GLU A C 1
ATOM 697 O O . GLU A 1 87 ? 3.125 -2.223 -27.340 1.00 91.81 87 GLU A O 1
ATOM 702 N N . ILE A 1 88 ? 4.180 -0.281 -27.699 1.00 91.88 88 ILE A N 1
ATOM 703 C CA . ILE A 1 88 ? 3.054 0.352 -28.409 1.00 91.88 88 ILE A CA 1
ATOM 704 C C . ILE A 1 88 ? 2.657 -0.472 -29.641 1.00 91.88 88 ILE A C 1
ATOM 706 O O . ILE A 1 88 ? 1.468 -0.670 -29.888 1.00 91.88 88 ILE A O 1
ATOM 710 N N . LEU A 1 89 ? 3.628 -0.987 -30.402 1.00 92.00 89 LEU A N 1
ATOM 711 C CA . LEU A 1 89 ? 3.362 -1.809 -31.587 1.00 92.00 89 LEU A CA 1
ATOM 712 C C . LEU A 1 89 ? 2.701 -3.157 -31.259 1.00 92.00 89 L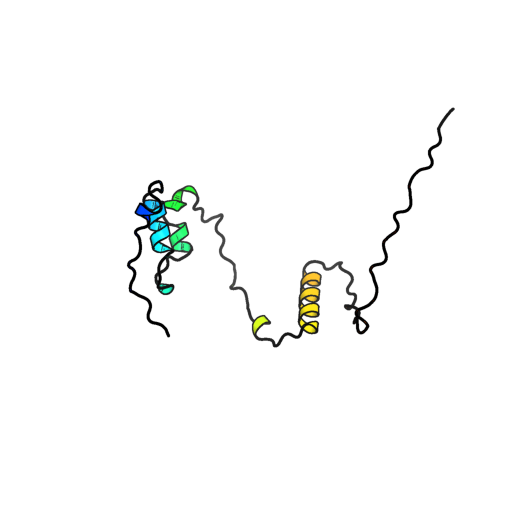EU A C 1
ATOM 714 O O . LEU A 1 89 ? 2.004 -3.701 -32.116 1.00 92.00 89 LEU A O 1
ATOM 718 N N . LYS A 1 90 ? 2.895 -3.705 -30.050 1.00 91.50 90 LYS A N 1
ATOM 719 C CA . LYS A 1 90 ? 2.186 -4.920 -29.605 1.00 91.50 90 LYS A CA 1
ATOM 720 C C . LYS A 1 90 ? 0.698 -4.649 -29.379 1.00 91.50 90 LYS A C 1
ATOM 722 O O . LYS A 1 90 ? -0.125 -5.502 -29.692 1.00 91.50 90 LYS A O 1
ATOM 727 N N . ILE A 1 91 ? 0.366 -3.463 -28.868 1.00 92.94 91 ILE A N 1
ATOM 728 C CA . ILE A 1 91 ? -1.014 -3.031 -28.592 1.00 92.94 91 ILE A CA 1
ATOM 729 C C . ILE A 1 91 ? -1.698 -2.510 -29.869 1.00 92.94 91 ILE A C 1
ATOM 731 O O . ILE A 1 91 ? -2.906 -2.672 -30.039 1.00 92.94 91 ILE A O 1
ATOM 735 N N . HIS A 1 92 ? -0.930 -1.924 -30.795 1.00 89.38 92 HIS A N 1
ATOM 736 C CA . HIS A 1 92 ? -1.422 -1.334 -32.043 1.00 89.38 92 HIS A CA 1
ATOM 737 C C . HIS A 1 92 ? -0.722 -1.935 -33.278 1.00 89.38 92 HIS A C 1
ATOM 739 O O . HIS A 1 92 ? 0.185 -1.309 -33.833 1.00 89.38 92 HIS A O 1
ATOM 745 N N . PRO A 1 93 ? -1.155 -3.116 -33.763 1.00 82.25 93 PRO A N 1
ATOM 746 C CA . PRO A 1 93 ? -0.519 -3.790 -34.901 1.00 82.25 93 PRO A CA 1
ATOM 747 C C . PRO A 1 93 ? -0.535 -2.976 -36.203 1.00 82.25 93 PRO A C 1
ATOM 749 O O . PRO A 1 93 ? 0.370 -3.118 -37.026 1.00 82.25 93 PRO A O 1
ATOM 752 N N . ASP A 1 94 ? -1.543 -2.113 -36.371 1.00 84.38 94 ASP A N 1
ATOM 753 C CA . ASP A 1 94 ? -1.742 -1.274 -37.561 1.00 84.38 94 ASP A CA 1
ATOM 754 C C . ASP A 1 94 ? -0.921 0.023 -37.533 1.00 84.38 94 ASP A C 1
ATOM 756 O O . ASP A 1 94 ? -0.900 0.780 -38.508 1.00 84.38 94 ASP A O 1
ATOM 760 N N . ALA A 1 95 ? -0.248 0.316 -36.415 1.00 78.75 95 ALA A N 1
ATOM 761 C CA . ALA A 1 95 ? 0.581 1.502 -36.312 1.00 78.75 95 ALA A CA 1
ATOM 762 C C . ALA A 1 95 ? 1.766 1.402 -37.292 1.00 78.75 95 ALA A C 1
ATOM 764 O O . ALA A 1 95 ? 2.420 0.356 -37.399 1.00 78.75 95 ALA A O 1
ATOM 765 N N . PRO A 1 96 ? 2.087 2.485 -38.021 1.00 75.06 96 PRO A N 1
ATOM 766 C CA . PRO A 1 96 ? 3.172 2.458 -38.984 1.00 75.06 96 PRO A CA 1
ATOM 767 C C . PRO A 1 96 ? 4.497 2.199 -38.265 1.00 75.06 96 PRO A C 1
ATOM 769 O O . PRO A 1 96 ? 4.938 2.995 -37.435 1.00 75.06 96 PRO A O 1
ATOM 772 N N . ARG A 1 97 ? 5.172 1.102 -38.634 1.00 68.06 97 ARG A N 1
ATOM 773 C CA . ARG A 1 97 ? 6.540 0.782 -38.202 1.00 68.06 97 ARG A CA 1
ATOM 774 C C . ARG A 1 97 ? 7.546 1.720 -38.873 1.00 68.06 97 ARG A C 1
ATOM 776 O O . ARG A 1 97 ? 8.353 1.300 -39.695 1.00 68.06 97 ARG A O 1
ATOM 783 N N . SER A 1 98 ? 7.477 3.013 -38.576 1.00 64.38 98 SER A N 1
ATOM 784 C CA . SER A 1 98 ? 8.543 3.939 -38.946 1.00 64.38 98 SER A CA 1
ATOM 785 C C . SER A 1 98 ? 9.603 3.910 -37.849 1.00 64.38 98 SER A C 1
ATOM 787 O O . SER A 1 98 ? 9.256 4.131 -36.689 1.00 64.38 98 SER A O 1
ATOM 789 N N . PRO A 1 99 ? 10.892 3.716 -38.175 1.00 56.69 99 PRO A N 1
ATOM 790 C CA . PRO A 1 99 ? 11.963 3.974 -37.225 1.00 56.69 99 PRO A CA 1
ATOM 791 C C . PRO A 1 99 ? 11.821 5.405 -36.700 1.00 56.69 99 PRO A C 1
ATOM 793 O O . PRO A 1 99 ? 11.575 6.327 -37.490 1.00 56.69 99 PRO A O 1
ATOM 796 N N . LEU A 1 100 ? 11.975 5.599 -35.387 1.00 57.94 100 LEU A N 1
ATOM 797 C CA . LEU A 1 100 ? 12.151 6.931 -34.816 1.00 57.94 100 LEU A CA 1
ATOM 798 C C . LEU A 1 100 ? 13.297 7.595 -35.587 1.00 57.94 100 LEU A C 1
ATOM 800 O O . LEU A 1 100 ? 14.436 7.123 -35.561 1.00 57.94 100 LEU A O 1
ATOM 804 N N . LYS A 1 101 ? 12.994 8.652 -36.348 1.00 56.03 101 LYS A N 1
ATOM 805 C CA . LYS A 1 101 ? 14.024 9.400 -37.073 1.00 56.03 101 LYS A CA 1
ATOM 806 C C . LYS A 1 101 ? 15.033 9.885 -36.037 1.00 56.03 101 LYS A C 1
ATOM 808 O O . LYS A 1 101 ? 14.658 10.576 -35.092 1.00 56.03 101 LYS A O 1
ATOM 813 N N . LYS A 1 102 ? 16.306 9.517 -36.207 1.00 47.66 102 LYS A N 1
ATOM 814 C CA . LYS A 1 102 ? 17.395 10.025 -35.373 1.00 47.66 102 LYS A CA 1
ATOM 815 C C . LYS A 1 102 ? 17.454 11.544 -35.540 1.00 47.66 102 LYS A C 1
ATOM 817 O O . LYS A 1 102 ? 18.024 12.037 -36.509 1.00 47.66 102 LYS A O 1
ATOM 822 N N . HIS A 1 103 ? 16.863 12.291 -34.614 1.00 46.06 103 HIS A N 1
ATOM 823 C CA . HIS A 1 103 ? 17.076 13.731 -34.521 1.00 46.06 103 HIS A CA 1
ATOM 824 C C . HIS A 1 103 ? 18.468 13.982 -33.926 1.00 46.06 103 HIS A C 1
ATOM 826 O O . HIS A 1 103 ? 18.618 14.348 -32.767 1.00 46.06 103 HIS A O 1
ATOM 832 N N . HIS A 1 104 ? 19.509 13.775 -34.734 1.00 45.22 104 HIS A N 1
ATOM 833 C CA . HIS A 1 104 ? 20.809 14.401 -34.516 1.00 45.22 104 HIS A CA 1
ATOM 834 C C . HIS A 1 104 ? 20.832 15.721 -35.293 1.00 45.22 104 HIS A C 1
ATOM 836 O O . HIS A 1 104 ? 21.344 15.752 -36.405 1.00 45.22 104 HIS A O 1
ATOM 842 N N . ALA A 1 105 ? 20.236 16.786 -34.747 1.00 39.62 105 ALA A N 1
ATOM 843 C CA . ALA A 1 105 ? 20.605 18.175 -35.050 1.00 39.62 105 ALA A CA 1
ATOM 844 C C . ALA A 1 105 ? 19.739 19.163 -34.255 1.00 39.62 105 ALA A C 1
ATOM 846 O O . ALA A 1 105 ? 18.533 19.238 -34.463 1.00 39.62 105 ALA A O 1
ATOM 847 N N . GLY A 1 106 ? 20.399 19.961 -33.413 1.00 35.25 106 GLY A N 1
ATOM 848 C CA . GLY A 1 106 ? 20.036 21.355 -33.160 1.00 35.25 106 GLY A CA 1
ATOM 849 C C . GLY A 1 106 ? 18.774 21.616 -32.342 1.00 35.25 106 GLY A C 1
ATOM 850 O O . GLY A 1 106 ? 17.685 21.778 -32.883 1.00 35.25 106 GLY A O 1
ATOM 851 N N . LEU A 1 107 ? 18.959 21.850 -31.042 1.00 42.56 107 LEU A N 1
ATOM 852 C CA . LEU A 1 107 ? 18.130 22.802 -30.304 1.00 42.56 107 LEU A CA 1
ATOM 853 C C . LEU A 1 107 ? 18.289 24.182 -30.966 1.00 42.56 107 LEU A C 1
ATOM 855 O O . LEU A 1 107 ? 19.234 24.896 -30.649 1.00 42.56 107 LEU A O 1
ATOM 859 N N . ASN A 1 108 ? 17.459 24.487 -31.966 1.00 42.53 108 ASN A N 1
ATOM 860 C CA . ASN A 1 108 ? 16.976 25.825 -32.329 1.00 42.53 108 ASN A CA 1
ATOM 861 C C . ASN A 1 108 ? 16.196 25.760 -33.646 1.00 42.53 108 ASN A C 1
ATOM 863 O O . ASN A 1 108 ? 16.735 25.926 -34.739 1.00 42.53 108 ASN A O 1
ATOM 867 N N . SER A 1 109 ? 14.889 25.566 -33.544 1.00 37.75 109 SER A N 1
ATOM 868 C CA . SER A 1 109 ? 13.934 26.048 -34.540 1.00 37.75 109 SER A CA 1
ATOM 869 C C . SER A 1 109 ? 12.647 26.372 -33.785 1.00 37.75 109 SER A C 1
ATOM 871 O O . SER A 1 109 ? 12.165 25.503 -33.054 1.00 37.75 109 SER A O 1
ATOM 873 N N . PRO A 1 110 ? 12.119 27.604 -33.869 1.00 38.03 110 PRO A N 1
ATOM 874 C CA . PRO A 1 110 ? 10.873 27.937 -33.196 1.00 38.03 110 PRO A CA 1
ATOM 875 C C . PRO A 1 110 ? 9.712 27.170 -33.848 1.00 38.03 110 PRO A C 1
ATOM 877 O O . PRO A 1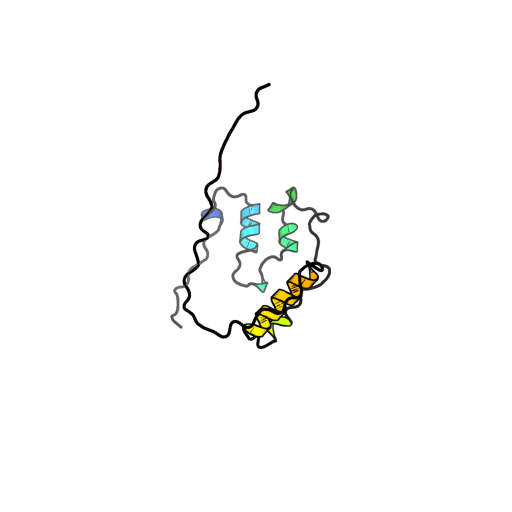 110 ? 9.777 26.864 -35.044 1.00 38.03 110 PRO A O 1
ATOM 880 N N . PRO A 1 111 ? 8.655 26.843 -33.086 1.00 38.69 111 PRO A N 1
ATOM 881 C CA . PRO A 1 111 ? 7.513 26.132 -33.632 1.00 38.69 111 PRO A CA 1
ATOM 882 C C . PRO A 1 111 ? 6.839 27.021 -34.679 1.00 38.69 111 PRO A C 1
ATOM 884 O O . PRO A 1 111 ? 6.478 28.162 -34.401 1.00 38.69 111 PRO A O 1
ATOM 887 N N . THR A 1 112 ? 6.707 26.513 -35.902 1.00 41.91 112 THR A N 1
ATOM 888 C CA . THR A 1 112 ? 5.939 27.179 -36.954 1.00 41.91 112 THR A CA 1
ATOM 889 C C . THR A 1 112 ? 4.472 27.209 -36.531 1.00 41.91 112 THR A C 1
ATOM 891 O O . THR A 1 112 ? 3.823 26.164 -36.476 1.00 41.91 112 THR A O 1
ATOM 894 N N . GLU A 1 113 ? 3.960 28.400 -36.209 1.00 38.31 113 GLU A N 1
ATOM 895 C CA . GLU A 1 113 ? 2.530 28.659 -36.041 1.00 38.31 113 GLU A CA 1
ATOM 896 C C . GLU A 1 113 ? 1.787 28.186 -37.295 1.00 38.31 113 GLU A C 1
ATOM 898 O O . GLU A 1 113 ? 2.012 28.678 -38.404 1.00 38.31 113 GLU A O 1
ATOM 903 N N . GLN A 1 114 ? 0.896 27.210 -37.123 1.00 40.94 114 GLN A N 1
ATOM 904 C CA . GLN A 1 114 ? -0.099 26.886 -38.134 1.00 40.94 114 GLN A CA 1
ATOM 905 C C . GLN A 1 114 ? -1.056 28.075 -38.240 1.00 40.94 114 GLN A C 1
ATOM 907 O O . GLN A 1 114 ? -1.944 28.251 -37.408 1.00 40.94 114 GLN A O 1
ATOM 912 N N . VAL A 1 115 ? -0.867 28.903 -39.268 1.00 40.06 115 VAL A N 1
ATOM 913 C CA . VAL A 1 115 ? -1.834 29.935 -39.643 1.00 40.06 115 VAL A CA 1
ATOM 914 C C . VAL A 1 115 ? -3.114 29.223 -40.080 1.00 40.06 115 VAL A C 1
ATOM 916 O O . VAL A 1 115 ? -3.182 28.632 -41.158 1.00 40.06 115 VAL A O 1
ATOM 919 N N . LEU A 1 116 ? -4.122 29.258 -39.211 1.00 39.94 116 LEU A N 1
ATOM 920 C CA . LEU A 1 116 ? -5.494 28.881 -39.526 1.00 39.94 116 LEU A CA 1
ATOM 921 C C . LEU A 1 116 ? -5.975 29.738 -40.705 1.00 39.94 116 LEU A C 1
ATOM 923 O O . LEU A 1 116 ? -6.049 30.963 -40.612 1.00 39.94 116 LEU A O 1
ATOM 927 N N . SER A 1 117 ? -6.291 29.095 -41.828 1.00 49.78 117 SER A N 1
ATOM 928 C CA . SER A 1 117 ? -6.917 29.746 -42.979 1.00 49.78 117 SER A CA 1
ATOM 929 C C . SER A 1 117 ? -8.327 30.235 -42.607 1.00 49.78 117 SER A C 1
ATOM 931 O O . SER A 1 117 ? -9.100 29.432 -42.075 1.00 49.78 117 SER A O 1
ATOM 933 N N . PRO A 1 118 ? -8.710 31.493 -42.898 1.00 43.69 118 PRO A N 1
ATOM 934 C CA . PRO A 1 118 ? -10.044 31.983 -42.589 1.00 43.69 118 PRO A CA 1
ATOM 935 C C . PRO A 1 118 ? -11.096 31.393 -43.532 1.00 43.69 118 PRO A C 1
ATOM 937 O O . PRO A 1 118 ? -10.981 31.445 -44.756 1.00 43.69 118 PRO A O 1
ATOM 940 N N . SER A 1 119 ? -12.136 30.844 -42.917 1.00 44.97 119 SER A N 1
ATOM 941 C CA . SER A 1 119 ? -13.339 30.294 -43.532 1.00 44.97 119 SER A CA 1
ATOM 942 C C . SER A 1 119 ? -14.237 31.363 -44.178 1.00 44.97 119 SER A C 1
ATOM 944 O O . SER A 1 119 ? -14.269 32.508 -43.740 1.00 44.97 119 SER A O 1
ATOM 946 N N . MET A 1 120 ? -15.100 30.883 -45.084 1.00 38.44 120 MET A N 1
ATOM 947 C CA . MET A 1 120 ? -16.391 31.444 -45.530 1.00 38.44 120 MET A CA 1
ATOM 948 C C . MET A 1 120 ? -16.385 32.504 -46.642 1.00 38.44 120 MET A C 1
ATOM 950 O O . MET A 1 120 ? -16.212 33.695 -46.408 1.00 38.44 120 MET A O 1
ATOM 954 N N . THR A 1 121 ? -16.855 32.088 -47.822 1.00 43.16 121 THR A N 1
ATOM 955 C CA . THR A 1 121 ? -17.784 32.904 -48.612 1.00 43.16 121 THR A CA 1
ATOM 956 C C . THR A 1 121 ? -19.094 32.145 -48.833 1.00 43.16 121 THR A C 1
ATOM 958 O O . THR A 1 121 ? -19.138 30.995 -49.259 1.00 43.16 121 THR A O 1
ATOM 961 N N . ARG A 1 122 ? -20.175 32.822 -48.447 1.00 41.16 122 ARG A N 1
ATOM 962 C CA . ARG A 1 122 ? -21.590 32.466 -48.571 1.00 41.16 122 ARG A CA 1
ATOM 963 C C . ARG A 1 122 ? -22.117 33.019 -49.898 1.00 41.16 122 ARG A C 1
ATOM 965 O O . ARG A 1 122 ? -21.900 34.197 -50.150 1.00 41.16 122 ARG A O 1
ATOM 972 N N . SER A 1 123 ? -22.887 32.241 -50.660 1.00 40.88 123 SER A N 1
ATOM 973 C CA . SER A 1 123 ? -24.011 32.749 -51.477 1.00 40.88 123 SER A CA 1
ATOM 974 C C . SER A 1 123 ? -24.855 31.570 -51.975 1.00 40.88 123 SER A C 1
ATOM 976 O O . SER A 1 123 ? -24.327 30.666 -52.608 1.00 40.88 123 SER A O 1
ATOM 978 N N . HIS A 1 124 ? -26.055 31.390 -51.418 1.00 41.19 124 HIS A N 1
ATOM 979 C CA . HIS A 1 124 ? -27.359 31.801 -51.977 1.00 41.19 124 HIS A CA 1
ATOM 980 C C . HIS A 1 124 ? -27.869 30.880 -53.091 1.00 41.19 124 HIS A C 1
ATOM 982 O O . HIS A 1 124 ? -27.420 30.942 -54.228 1.00 41.19 124 HIS A O 1
ATOM 988 N N . ALA A 1 125 ? -28.865 30.072 -52.720 1.00 42.41 125 ALA A N 1
ATOM 989 C CA . ALA A 1 125 ? -29.812 29.447 -53.626 1.00 42.41 125 ALA A CA 1
ATOM 990 C C . ALA A 1 125 ? -31.041 30.362 -53.763 1.00 42.41 125 ALA A C 1
ATOM 992 O O . ALA A 1 125 ? -31.641 30.724 -52.749 1.00 42.41 125 ALA A O 1
ATOM 993 N N . GLN A 1 126 ? -31.388 30.711 -55.000 1.00 43.78 126 GLN A N 1
ATOM 994 C CA . GLN A 1 126 ? -32.725 31.098 -55.459 1.00 43.78 126 GLN A CA 1
ATOM 995 C C . GLN A 1 126 ? -32.827 30.654 -56.924 1.00 43.78 126 GLN A C 1
ATOM 997 O O . GLN A 1 126 ? -32.106 31.191 -57.761 1.00 43.78 126 GLN A O 1
ATOM 1002 N N . ASP A 1 127 ? -33.555 29.574 -57.195 1.00 43.19 127 ASP A N 1
ATOM 1003 C CA . ASP A 1 127 ? -34.897 29.541 -57.810 1.00 43.19 127 ASP A CA 1
ATOM 1004 C C . ASP A 1 127 ? -35.403 28.086 -57.740 1.00 43.19 127 ASP A C 1
ATOM 1006 O O . ASP A 1 127 ? -34.606 27.173 -58.070 1.00 43.19 127 ASP A O 1
#

InterPro domains:
  IPR011009 Protein kinase-like domain superfamily [SSF56112] (6-92)
  IPR050117 Mitogen-activated protein (MAP) kinase [PTHR24055] (2-96)

Secondary structure (DSSP, 8-state):
-PPPPP-PPPPHHHH-TTS-HHHHHHHHHHS-SSGGGSPPHHHHHTSGGGTTT--GGG-PPPSSPPP-GGGGS---HHHHHHHHHHHHHHH-TTS---------S-S--------PPPP--------

Sequence (127 aa):
MKNQPMRPGVPFVKLFPKASPEAIDLLQSMLVFDPAKRISVEEALEHPYLASLHNLEDEPVADSAFSFDFEKEDLTESRLKELIFEEILKIHPDAPRSPLKKHHAGLNSPPTEQVLSPSMTRSHAQD

Organism: NCBI:txid4796

pLDDT: mean 81.07, std 21.82, range [35.25, 98.62]

Radius of gyration: 29.48 Å; chains: 1; bounding box: 58×48×80 Å